Protein AF-A0A087SKE3-F1 (afdb_monomer)

Nearest PDB structures (foldseek):
  7xnj-assembly1_C  TM=7.332E-01  e=7.155E+00  Pseudomonas aeruginosa PAO1
  4l7m-assembly2_B  TM=4.424E-01  e=5.932E+00  Thermococcus onnurineus NA1

Secondary structure (DSSP, 8-state):
-EE--TT-EEEEGGGTEEE--SS---SS--TT-EE-HHHHHHHHHHHHHHGGGGS-HHHHHHHHHHHHHHHHHHTTSS--PPEEE-TTS--EE--SSS-GGG------PPPHHHHHHTT----HHHHHHHHHHHHHHTTS--

pLDDT: mean 72.45, std 12.07, range [40.53, 87.12]

InterPro domains:
  IPR004457 Zinc finger, ZPR1-type [SM00709] (2-95)
  IPR040141 ZPR1 [PTHR10876] (2-136)
  IPR042451 ZPR1, A/B domain [G3DSA:2.60.120.1040] (1-120)
  IPR056180 ZPR1, jelly-roll domain [PF22794] (2-120)

Organism: Auxenochlorella protothecoides (NCBI:txid3075)

Foldseek 3Di:
DKADAQQKKKDWVVLRDIDGSPPPPQAPRPHGDDDDPLSRLVSVLVVLVVPLVPDDPVVNVVSVVSSVVSVCVSVVVDDTDMDMDDLVPPIDDDDPDDDCPPPDDDDDDDDPVSCVVVPHDDDPVSVVVVVVVVVVVVVPPD

Structure (mmCIF, N/CA/C/O backbone):
data_AF-A0A087SKE3-F1
#
_entry.id   AF-A0A087SKE3-F1
#
loop_
_atom_site.group_PDB
_atom_site.id
_atom_site.type_symbol
_atom_site.label_atom_id
_atom_site.label_alt_id
_atom_site.label_comp_id
_atom_site.label_asym_id
_atom_site.label_entity_id
_atom_site.label_seq_id
_atom_site.pdbx_PDB_ins_code
_atom_site.Cartn_x
_atom_site.Cartn_y
_atom_site.Cartn_z
_atom_site.occupancy
_atom_site.B_iso_or_equiv
_atom_site.auth_seq_id
_atom_site.auth_comp_id
_atom_site.auth_asym_id
_atom_site.auth_atom_id
_atom_site.pdbx_PDB_model_num
ATOM 1 N N . MET A 1 1 ? 1.220 4.285 13.443 1.00 72.31 1 MET A N 1
ATOM 2 C CA . MET A 1 1 ? 2.563 3.846 12.987 1.00 72.31 1 MET A CA 1
ATOM 3 C C . MET A 1 1 ? 2.404 2.839 11.854 1.00 72.31 1 MET A C 1
ATOM 5 O O . MET A 1 1 ? 1.436 2.097 11.893 1.00 72.31 1 MET A O 1
ATOM 9 N N . LEU A 1 2 ? 3.286 2.803 10.853 1.00 76.38 2 LEU A N 1
ATOM 10 C CA . LEU A 1 2 ? 3.263 1.796 9.785 1.00 76.38 2 LEU A CA 1
ATOM 11 C C . LEU A 1 2 ? 4.624 1.090 9.709 1.00 76.38 2 LEU A C 1
ATOM 13 O O . LEU A 1 2 ? 5.669 1.740 9.707 1.00 76.38 2 LEU A O 1
ATOM 17 N N . ILE A 1 3 ? 4.598 -0.241 9.674 1.00 79.00 3 ILE A N 1
ATOM 18 C CA . ILE A 1 3 ? 5.760 -1.119 9.517 1.00 79.00 3 ILE A CA 1
ATOM 19 C C . ILE A 1 3 ? 5.512 -1.983 8.284 1.00 79.00 3 ILE A C 1
ATOM 21 O O . ILE A 1 3 ? 4.539 -2.737 8.248 1.00 79.00 3 ILE A O 1
ATOM 25 N N . LYS A 1 4 ? 6.398 -1.877 7.291 1.00 77.25 4 LYS A N 1
ATOM 26 C CA . LYS A 1 4 ? 6.327 -2.648 6.045 1.00 77.25 4 LYS A CA 1
ATOM 27 C C . LYS A 1 4 ? 7.350 -3.789 6.050 1.00 77.25 4 LYS A C 1
ATOM 29 O O . LYS A 1 4 ? 8.543 -3.557 6.271 1.00 77.25 4 LYS A O 1
ATOM 34 N N . SER A 1 5 ? 6.902 -5.005 5.745 1.00 76.19 5 SER A N 1
ATOM 35 C CA . SER A 1 5 ? 7.778 -6.141 5.422 1.00 76.19 5 SER A CA 1
ATOM 36 C C . SER A 1 5 ? 8.334 -6.040 4.009 1.00 76.19 5 SER A C 1
ATOM 38 O O . SER A 1 5 ? 7.807 -5.317 3.169 1.00 76.19 5 SER A O 1
ATOM 40 N N . GLU A 1 6 ? 9.381 -6.804 3.715 1.00 74.00 6 GLU A N 1
ATOM 41 C CA . GLU A 1 6 ? 10.032 -6.822 2.401 1.00 74.00 6 GLU A CA 1
ATOM 42 C C . GLU A 1 6 ? 9.028 -7.122 1.279 1.00 74.00 6 GLU A C 1
ATOM 44 O O . GLU A 1 6 ? 8.763 -6.243 0.463 1.00 74.00 6 GLU A O 1
ATOM 49 N N . ASN A 1 7 ? 8.347 -8.266 1.361 1.00 73.81 7 ASN A N 1
ATOM 50 C CA . ASN A 1 7 ? 7.378 -8.749 0.373 1.00 73.81 7 ASN A CA 1
ATOM 51 C C . ASN A 1 7 ? 5.983 -8.107 0.463 1.00 73.81 7 ASN A C 1
ATOM 53 O O . ASN A 1 7 ? 5.077 -8.554 -0.235 1.00 73.81 7 ASN A O 1
ATOM 57 N N . ALA A 1 8 ? 5.790 -7.099 1.317 1.00 79.06 8 ALA A N 1
ATOM 58 C CA . ALA A 1 8 ? 4.498 -6.439 1.450 1.00 79.06 8 ALA A CA 1
ATOM 59 C C . ALA A 1 8 ? 4.270 -5.424 0.326 1.00 79.06 8 ALA A C 1
ATOM 61 O O . ALA A 1 8 ? 5.130 -4.576 0.054 1.00 79.06 8 ALA A O 1
ATOM 62 N N . THR A 1 9 ? 3.089 -5.489 -0.265 1.00 81.38 9 THR A N 1
ATOM 63 C CA . THR A 1 9 ? 2.589 -4.577 -1.285 1.00 81.38 9 THR A CA 1
ATOM 64 C C . THR A 1 9 ? 1.653 -3.565 -0.636 1.00 81.38 9 THR A C 1
ATOM 66 O O . THR A 1 9 ? 0.878 -3.894 0.260 1.00 81.38 9 THR A O 1
ATOM 69 N N . ILE A 1 10 ? 1.742 -2.311 -1.069 1.00 84.06 10 ILE A N 1
ATOM 70 C CA . ILE A 1 10 ? 0.848 -1.240 -0.622 1.00 84.06 10 ILE A CA 1
ATOM 71 C C . ILE A 1 10 ? 0.119 -0.704 -1.845 1.00 84.06 10 ILE A C 1
ATOM 73 O O . ILE A 1 10 ? 0.771 -0.321 -2.813 1.00 84.06 10 ILE A O 1
ATOM 77 N N . SER A 1 11 ? -1.206 -0.626 -1.796 1.00 86.19 11 SER A N 1
ATOM 78 C CA . SER A 1 11 ? -2.015 -0.075 -2.879 1.00 86.19 11 SER A CA 1
ATOM 79 C C . SER A 1 11 ? -3.067 0.920 -2.393 1.00 86.19 11 SER A C 1
ATOM 81 O 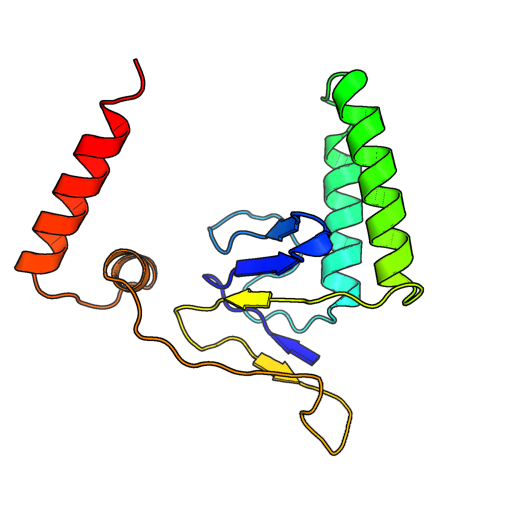O . SER A 1 11 ? -3.529 0.880 -1.251 1.00 86.19 11 SER A O 1
ATOM 83 N N . ILE A 1 12 ? -3.409 1.860 -3.274 1.00 87.12 12 ILE A N 1
ATOM 84 C CA . ILE A 1 12 ? -4.483 2.843 -3.102 1.00 87.12 12 ILE A CA 1
ATOM 85 C C . ILE A 1 12 ? -5.398 2.705 -4.321 1.00 87.12 12 ILE A C 1
ATOM 87 O O . ILE A 1 12 ? -5.075 3.250 -5.383 1.00 87.12 12 ILE A O 1
ATOM 91 N N . PRO A 1 13 ? -6.510 1.956 -4.204 1.00 85.69 13 PRO A N 1
ATOM 92 C CA . PRO A 1 13 ? -7.388 1.643 -5.329 1.00 85.69 13 PRO A CA 1
ATOM 93 C C . PRO A 1 13 ? -7.957 2.883 -6.021 1.00 85.69 13 PRO A C 1
ATOM 95 O O . PRO A 1 13 ? -8.112 2.893 -7.236 1.00 85.69 13 PRO A O 1
ATOM 98 N N . GLU A 1 14 ? -8.242 3.946 -5.266 1.00 84.50 14 GLU A N 1
ATOM 99 C CA . GLU A 1 14 ? -8.827 5.182 -5.797 1.00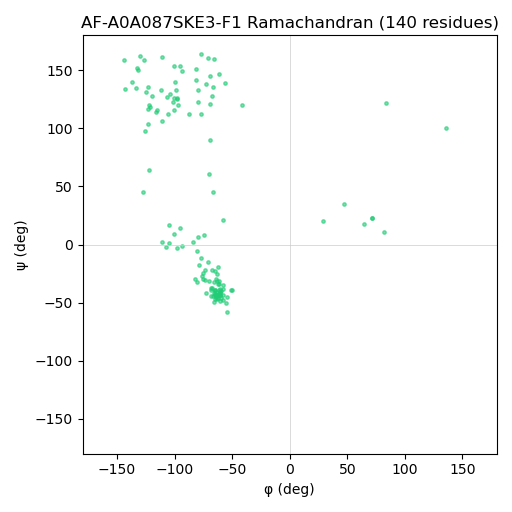 84.50 14 GLU A CA 1
ATOM 100 C C . GLU A 1 14 ? -7.884 5.951 -6.725 1.00 84.50 14 GLU A C 1
ATOM 102 O O . GLU A 1 14 ? -8.339 6.768 -7.521 1.00 84.50 14 GLU A O 1
ATOM 107 N N . LEU A 1 15 ? -6.583 5.700 -6.602 1.00 79.81 15 LEU A N 1
ATOM 108 C CA . LEU A 1 15 ? -5.535 6.335 -7.389 1.00 79.81 15 LEU A CA 1
ATOM 109 C C . LEU A 1 15 ? -4.863 5.358 -8.361 1.00 79.81 15 LEU A C 1
ATOM 11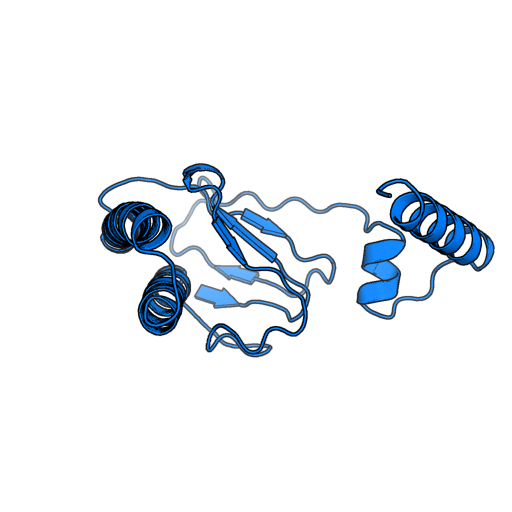1 O O . LEU A 1 15 ? -3.894 5.739 -9.007 1.00 79.81 15 LEU A O 1
ATOM 115 N N . GLU A 1 16 ? -5.315 4.099 -8.424 1.00 81.31 16 GLU A N 1
ATOM 116 C CA . GLU A 1 16 ? -4.621 3.017 -9.147 1.00 81.31 16 GLU A CA 1
ATOM 117 C C . GLU A 1 16 ? -3.115 2.981 -8.821 1.00 81.31 16 GLU A C 1
ATOM 119 O O . GLU A 1 16 ? -2.257 2.708 -9.660 1.00 81.31 16 GLU A O 1
ATOM 124 N N . PHE A 1 17 ? -2.786 3.318 -7.572 1.00 81.19 17 PHE A N 1
ATOM 125 C CA . PHE A 1 17 ? -1.415 3.458 -7.123 1.00 81.19 17 PHE A CA 1
ATOM 126 C C . PHE A 1 17 ? -0.985 2.184 -6.420 1.00 81.19 17 PHE A C 1
ATOM 128 O O . PHE A 1 17 ? -1.623 1.768 -5.454 1.00 81.19 17 PHE A O 1
ATOM 135 N N . GLU A 1 18 ? 0.121 1.600 -6.865 1.00 78.75 18 GLU A N 1
ATOM 136 C CA . GLU A 1 18 ? 0.664 0.383 -6.280 1.00 78.75 18 GLU A CA 1
ATOM 137 C C . GLU A 1 18 ? 2.171 0.502 -6.054 1.00 78.75 18 GLU A C 1
ATOM 139 O O . GLU A 1 18 ? 2.942 0.944 -6.908 1.00 78.75 18 GLU A O 1
ATOM 144 N N . ILE A 1 19 ? 2.585 0.079 -4.867 1.00 76.31 19 ILE A N 1
ATOM 145 C CA . ILE A 1 19 ? 3.966 -0.110 -4.460 1.00 76.31 19 ILE A CA 1
ATOM 146 C C . ILE A 1 19 ? 4.178 -1.611 -4.314 1.00 76.31 19 ILE A C 1
ATOM 148 O O . ILE A 1 19 ? 3.721 -2.217 -3.342 1.00 76.31 19 ILE A O 1
ATOM 152 N N . LEU A 1 20 ? 4.898 -2.199 -5.265 1.00 69.38 20 LEU A N 1
ATOM 153 C CA . LEU A 1 20 ? 5.200 -3.626 -5.269 1.00 69.38 20 LEU A CA 1
ATOM 154 C C . LEU A 1 20 ? 6.242 -3.985 -4.199 1.00 69.38 20 LEU A C 1
ATOM 156 O O . LEU A 1 20 ? 7.259 -3.308 -4.044 1.00 69.38 20 LEU A O 1
ATOM 160 N N . GLY A 1 21 ? 6.021 -5.102 -3.500 1.00 55.94 21 GLY A N 1
ATOM 161 C CA . GLY A 1 21 ? 6.924 -5.644 -2.474 1.00 55.94 21 GLY A CA 1
ATOM 162 C C . GLY A 1 21 ? 8.202 -6.323 -2.994 1.00 55.94 21 GLY A C 1
ATOM 163 O O . GLY A 1 21 ? 8.917 -6.962 -2.232 1.00 55.94 21 GLY A O 1
ATOM 164 N N . SER A 1 22 ? 8.512 -6.239 -4.286 1.00 50.41 22 SER A N 1
ATOM 165 C CA . SER A 1 22 ? 9.705 -6.878 -4.857 1.00 50.41 22 SER A CA 1
ATOM 166 C C . SER A 1 22 ? 10.835 -5.871 -4.958 1.00 50.41 22 SER A C 1
ATOM 168 O O . SER A 1 22 ? 10.627 -4.888 -5.660 1.00 50.41 22 SER A O 1
ATOM 170 N N . ASN A 1 23 ? 11.970 -6.134 -4.280 1.00 46.31 23 ASN A N 1
ATOM 171 C CA . ASN A 1 23 ? 13.381 -5.746 -4.541 1.00 46.31 23 ASN A CA 1
ATOM 172 C C . ASN A 1 23 ? 13.680 -4.440 -5.293 1.00 46.31 23 ASN A C 1
ATOM 174 O O . ASN A 1 23 ? 14.764 -4.265 -5.847 1.00 46.31 23 ASN A O 1
ATOM 178 N N . THR A 1 24 ? 12.745 -3.512 -5.326 1.00 46.88 24 THR A N 1
ATOM 179 C CA . THR A 1 24 ? 12.894 -2.231 -5.965 1.00 46.88 24 THR A CA 1
ATOM 180 C C . THR A 1 24 ? 13.511 -1.390 -4.867 1.00 46.88 24 THR A C 1
ATOM 182 O O . THR A 1 24 ? 12.841 -1.150 -3.860 1.00 46.88 24 THR A O 1
ATOM 185 N N . PRO A 1 25 ? 14.774 -0.947 -4.991 1.00 45.12 25 PRO A N 1
ATOM 186 C CA . PRO A 1 25 ? 15.300 0.128 -4.165 1.00 45.12 25 PRO A CA 1
ATOM 187 C C . PRO A 1 25 ? 14.611 1.424 -4.604 1.00 45.12 25 PRO A C 1
ATOM 189 O O . PRO A 1 25 ? 15.216 2.351 -5.126 1.00 45.12 25 PRO A O 1
ATOM 192 N N . CYS A 1 26 ? 13.299 1.453 -4.472 1.00 44.53 26 CYS A N 1
ATOM 193 C CA . CYS A 1 26 ? 12.471 2.618 -4.584 1.00 44.53 26 CYS A CA 1
ATOM 194 C C . CYS A 1 26 ? 11.749 2.666 -3.254 1.00 44.53 26 CYS A C 1
ATOM 196 O O . CYS A 1 26 ? 11.257 1.646 -2.781 1.00 44.53 26 CYS A O 1
ATOM 198 N N . LEU A 1 27 ? 11.687 3.866 -2.694 1.00 49.66 27 LEU A N 1
ATOM 199 C CA . LEU A 1 27 ? 11.158 4.173 -1.374 1.00 49.66 27 LEU A CA 1
ATOM 200 C C . LEU A 1 27 ? 12.205 3.938 -0.288 1.00 49.66 27 LEU A C 1
ATOM 202 O O . LEU A 1 27 ? 12.707 2.836 -0.119 1.00 49.66 27 LEU A O 1
ATOM 206 N N . GLY A 1 28 ? 12.519 4.976 0.488 1.00 45.94 28 GLY A N 1
ATOM 207 C CA . GLY A 1 28 ? 13.276 4.882 1.745 1.00 45.94 28 GLY A CA 1
ATOM 208 C C . GLY A 1 28 ? 12.508 4.130 2.841 1.00 45.94 28 GLY A C 1
ATOM 209 O O . GLY A 1 28 ? 12.409 4.615 3.959 1.00 45.94 28 GLY A O 1
ATOM 210 N N . LEU A 1 29 ? 11.913 3.000 2.461 1.00 51.00 29 LEU A N 1
ATOM 211 C CA . LEU A 1 29 ? 11.184 2.011 3.232 1.00 51.00 29 LEU A CA 1
ATOM 212 C C . LEU A 1 29 ? 11.904 0.681 3.004 1.00 51.00 29 LEU A C 1
ATOM 214 O O . LEU A 1 29 ? 11.408 -0.245 2.362 1.00 51.00 29 LEU A O 1
ATOM 218 N N . THR A 1 30 ? 13.142 0.631 3.464 1.00 48.44 30 THR A N 1
ATOM 219 C CA . THR A 1 30 ? 13.865 -0.615 3.646 1.00 48.44 30 THR A CA 1
ATOM 220 C C . THR A 1 30 ? 13.207 -1.447 4.747 1.00 48.44 30 THR A C 1
ATOM 222 O O . THR A 1 30 ? 12.417 -0.966 5.560 1.00 48.44 30 THR A O 1
ATOM 225 N N . ARG A 1 31 ? 13.486 -2.751 4.735 1.00 54.47 31 ARG A N 1
ATOM 226 C CA . ARG A 1 31 ? 12.962 -3.728 5.693 1.00 54.47 31 ARG A CA 1
ATOM 227 C C . ARG A 1 31 ? 12.970 -3.185 7.131 1.00 54.47 31 ARG A C 1
ATOM 229 O O . ARG A 1 31 ? 14.036 -2.944 7.692 1.00 54.47 31 ARG A O 1
ATOM 236 N N . GLY A 1 32 ? 11.792 -3.105 7.751 1.00 54.84 32 GLY A N 1
ATOM 237 C CA . GLY A 1 32 ? 11.657 -2.687 9.149 1.00 54.84 32 GLY A CA 1
ATOM 238 C C . GLY A 1 32 ? 11.669 -1.173 9.375 1.00 54.84 32 GLY A C 1
ATOM 239 O O . GLY A 1 32 ? 11.737 -0.749 10.529 1.00 54.84 32 GLY A O 1
ATOM 240 N N . ASP A 1 33 ? 11.574 -0.366 8.316 1.00 61.09 33 ASP A N 1
ATOM 241 C CA . ASP A 1 33 ? 11.433 1.078 8.458 1.00 61.09 33 ASP A CA 1
ATOM 242 C C . ASP A 1 33 ? 10.064 1.439 9.035 1.00 61.09 33 ASP A C 1
ATOM 244 O O . ASP A 1 33 ? 8.997 1.131 8.491 1.00 61.09 33 ASP A O 1
ATOM 248 N N . VAL A 1 34 ? 10.121 2.118 10.176 1.00 59.75 34 VAL A N 1
ATOM 249 C CA . VAL A 1 34 ? 8.968 2.730 10.819 1.00 59.75 34 VAL A CA 1
ATOM 250 C C . VAL A 1 34 ? 8.653 4.004 10.060 1.00 59.75 34 VAL A C 1
ATOM 252 O O . VAL A 1 34 ? 9.414 4.969 10.103 1.00 59.75 34 VAL A O 1
ATOM 255 N N . SER A 1 35 ? 7.521 4.015 9.376 1.00 70.31 35 SER A N 1
ATOM 256 C CA . SER A 1 35 ? 7.085 5.156 8.579 1.00 70.31 35 SER A CA 1
ATOM 257 C C . SER A 1 35 ? 5.647 5.523 8.909 1.00 70.31 35 SER A C 1
ATOM 259 O O . SER A 1 35 ? 4.901 4.764 9.533 1.00 70.31 35 SER A O 1
ATOM 261 N N . SER A 1 36 ? 5.247 6.733 8.540 1.00 76.75 36 SER A N 1
ATOM 262 C CA . SER A 1 36 ? 3.837 7.113 8.507 1.00 76.75 36 SER A CA 1
ATOM 263 C C . SER A 1 36 ? 3.301 6.921 7.092 1.00 76.75 36 SER A C 1
ATOM 265 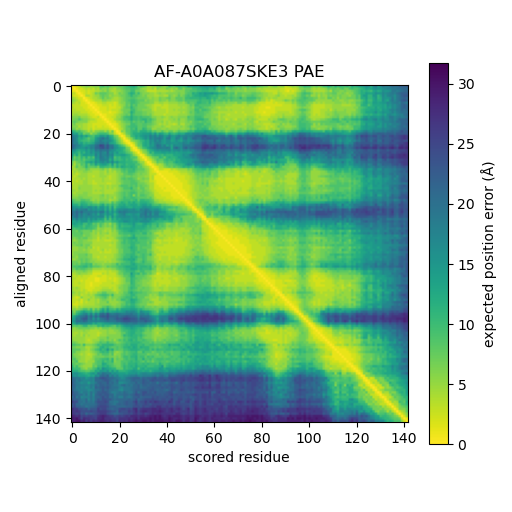O O . SER A 1 36 ? 4.045 7.084 6.130 1.00 76.75 36 SER A O 1
ATOM 267 N N . VAL A 1 37 ? 1.994 6.683 6.934 1.00 77.25 37 VAL A N 1
ATOM 268 C CA . VAL A 1 37 ? 1.335 6.657 5.607 1.00 77.25 37 VAL A CA 1
ATOM 269 C C . VAL A 1 37 ? 1.682 7.913 4.798 1.00 77.25 37 VAL A C 1
ATOM 271 O O . VAL A 1 37 ? 1.995 7.844 3.614 1.00 77.25 37 VAL A O 1
ATOM 274 N N . ARG A 1 38 ? 1.734 9.063 5.478 1.00 78.81 38 ARG A N 1
ATOM 275 C CA . ARG A 1 38 ? 2.192 10.340 4.923 1.00 78.81 38 ARG A CA 1
ATOM 276 C C . ARG A 1 38 ? 3.592 10.256 4.301 1.00 78.81 38 ARG A C 1
ATOM 278 O O . ARG A 1 38 ? 3.793 10.772 3.206 1.00 78.81 38 ARG A O 1
ATOM 285 N N . ASP A 1 39 ? 4.542 9.624 4.982 1.00 79.31 39 ASP A N 1
ATOM 286 C CA . ASP A 1 39 ? 5.930 9.524 4.522 1.00 79.31 39 ASP A CA 1
ATOM 287 C C . ASP A 1 39 ? 6.032 8.634 3.278 1.00 79.31 39 ASP A C 1
ATOM 289 O O . ASP A 1 39 ? 6.764 8.965 2.343 1.00 79.31 39 ASP A O 1
ATOM 293 N N . VAL A 1 40 ? 5.241 7.553 3.222 1.00 78.44 40 VAL A N 1
ATOM 294 C CA . VAL A 1 40 ? 5.128 6.683 2.038 1.00 78.44 40 VAL A CA 1
ATOM 295 C C . VAL A 1 40 ? 4.671 7.493 0.818 1.00 78.44 40 VAL A C 1
ATOM 297 O O . VAL A 1 40 ? 5.299 7.431 -0.243 1.00 78.44 40 VAL A O 1
ATOM 300 N N . LEU A 1 41 ? 3.630 8.317 0.975 1.00 80.12 41 LEU A N 1
ATOM 301 C CA . LEU A 1 41 ? 3.103 9.170 -0.098 1.00 80.12 41 LEU A CA 1
ATOM 302 C C . LEU A 1 41 ? 4.116 10.235 -0.546 1.00 80.12 41 LEU A C 1
ATOM 304 O O . LEU A 1 41 ? 4.381 10.377 -1.738 1.00 80.12 41 LEU A O 1
ATOM 308 N N . LEU A 1 42 ? 4.744 10.945 0.395 1.00 80.50 42 LEU A N 1
ATOM 309 C CA . LEU A 1 42 ? 5.773 11.956 0.104 1.00 80.50 42 LEU A CA 1
ATOM 310 C C . LEU A 1 42 ? 6.988 11.373 -0.621 1.00 80.50 42 LEU A C 1
ATOM 312 O O . LEU A 1 42 ? 7.521 11.975 -1.560 1.00 80.50 42 LEU A O 1
ATOM 316 N N . THR A 1 43 ? 7.413 10.183 -0.208 1.00 79.50 43 THR A N 1
ATOM 317 C CA . THR A 1 43 ? 8.510 9.475 -0.866 1.00 79.50 43 THR A CA 1
ATOM 318 C C . THR A 1 43 ? 8.119 9.092 -2.292 1.00 79.50 43 THR A C 1
ATOM 320 O O . THR A 1 43 ? 8.922 9.243 -3.213 1.00 79.50 43 THR A O 1
ATOM 323 N N . SER A 1 44 ? 6.873 8.667 -2.502 1.00 78.88 44 SER A N 1
ATOM 324 C CA . SER A 1 44 ? 6.342 8.329 -3.828 1.00 78.88 44 SER A CA 1
ATOM 325 C C . SER A 1 44 ? 6.302 9.547 -4.756 1.00 78.88 44 SER A C 1
ATOM 327 O O . SER A 1 44 ? 6.790 9.475 -5.882 1.00 78.88 44 SER A O 1
ATOM 329 N N . ILE A 1 45 ? 5.833 10.696 -4.253 1.00 81.06 45 ILE A N 1
ATOM 330 C CA . ILE A 1 45 ? 5.845 11.987 -4.963 1.00 81.06 45 ILE A CA 1
ATOM 331 C C . ILE A 1 45 ? 7.265 12.341 -5.418 1.00 81.06 45 ILE A C 1
ATOM 333 O O . ILE A 1 45 ? 7.490 12.630 -6.592 1.00 81.06 45 ILE A O 1
ATOM 337 N N . THR A 1 46 ? 8.235 12.266 -4.504 1.00 80.38 46 THR A N 1
ATOM 338 C CA . THR A 1 46 ? 9.635 12.621 -4.790 1.00 80.38 46 THR A CA 1
ATOM 339 C C . THR A 1 46 ? 10.229 11.724 -5.878 1.00 80.38 46 THR A C 1
ATOM 341 O O . THR A 1 46 ? 10.897 12.208 -6.791 1.00 80.38 46 THR A O 1
ATOM 344 N N . ASN A 1 47 ? 9.958 10.417 -5.825 1.00 76.75 47 ASN A N 1
ATOM 345 C CA . ASN A 1 47 ? 10.444 9.471 -6.830 1.00 76.75 47 ASN A CA 1
ATOM 346 C C . ASN A 1 47 ? 9.812 9.713 -8.200 1.00 76.75 47 ASN A C 1
ATOM 348 O O . ASN A 1 47 ? 10.516 9.727 -9.210 1.00 76.75 47 ASN A O 1
ATOM 352 N N . LEU A 1 48 ? 8.499 9.935 -8.251 1.00 77.31 48 LEU A N 1
ATOM 353 C CA . LEU A 1 48 ? 7.805 10.226 -9.503 1.00 77.31 48 LEU A CA 1
ATOM 354 C C . LEU A 1 48 ? 8.331 11.510 -10.152 1.00 77.31 48 LEU A C 1
ATOM 356 O O . LEU A 1 48 ? 8.544 11.516 -11.360 1.00 77.31 48 LEU A O 1
ATOM 360 N N . GLN A 1 49 ? 8.626 12.544 -9.356 1.00 76.25 49 GLN A N 1
ATOM 361 C CA . GLN A 1 49 ? 9.235 13.794 -9.825 1.00 76.25 49 GLN A CA 1
ATOM 362 C C . GLN A 1 49 ? 10.654 13.599 -10.376 1.00 76.25 49 GLN A C 1
ATOM 364 O O . GLN A 1 49 ? 10.973 14.124 -11.440 1.00 76.25 49 GLN A O 1
ATOM 369 N N . MET A 1 50 ? 11.500 12.812 -9.701 1.00 71.75 50 MET A N 1
ATOM 370 C CA . MET A 1 50 ? 12.865 12.526 -10.175 1.00 71.75 50 MET A CA 1
ATOM 371 C C . MET A 1 50 ? 12.868 11.800 -11.526 1.00 71.75 50 MET A C 1
ATOM 373 O O . MET A 1 50 ? 13.721 12.061 -12.370 1.00 71.75 50 MET A O 1
ATOM 377 N N . ASN A 1 51 ? 11.877 10.938 -11.760 1.00 67.31 51 ASN A N 1
ATOM 378 C CA . ASN A 1 51 ? 11.737 10.174 -12.999 1.00 67.31 51 ASN A CA 1
ATOM 379 C C . ASN A 1 51 ? 11.024 10.940 -14.135 1.00 67.31 51 ASN A C 1
ATOM 381 O O . ASN A 1 51 ? 10.815 10.370 -15.206 1.00 67.31 51 ASN A O 1
ATOM 385 N N . GLN A 1 52 ? 10.640 12.212 -13.953 1.00 65.00 52 GLN A N 1
ATOM 386 C CA . GLN A 1 52 ? 9.991 12.990 -15.021 1.00 65.00 52 GLN A CA 1
ATOM 387 C C . GLN A 1 52 ? 10.958 13.458 -16.118 1.00 65.00 52 GLN A C 1
ATOM 389 O O . GLN A 1 52 ? 10.530 13.660 -17.251 1.00 65.00 52 GLN A O 1
ATOM 394 N N . HIS A 1 53 ? 12.255 13.598 -15.826 1.00 56.75 53 HIS A N 1
ATOM 395 C CA . HIS A 1 53 ? 13.210 14.222 -16.753 1.00 56.75 53 HIS A CA 1
ATOM 396 C C . HIS A 1 53 ? 13.539 13.363 -17.999 1.00 56.75 53 HIS A C 1
ATOM 398 O O . HIS A 1 53 ? 14.082 13.881 -18.974 1.00 56.75 53 HIS A O 1
ATOM 404 N N . GLU A 1 54 ? 13.202 12.069 -17.994 1.00 60.66 54 GLU A N 1
ATOM 405 C CA . GLU A 1 54 ? 13.439 11.138 -19.113 1.00 60.66 54 GLU A CA 1
ATOM 406 C C . GLU A 1 54 ? 12.168 10.791 -19.915 1.00 60.66 54 GLU A C 1
ATOM 408 O O . GLU A 1 54 ? 12.232 9.999 -20.855 1.00 60.66 54 GLU A O 1
ATOM 413 N N . ARG A 1 55 ? 11.000 11.361 -19.574 1.00 64.62 55 ARG A N 1
ATOM 414 C CA . ARG A 1 55 ? 9.702 10.917 -20.115 1.00 64.62 55 ARG A CA 1
ATOM 415 C C . ARG A 1 55 ? 9.164 11.800 -21.242 1.00 64.62 55 ARG A C 1
ATOM 417 O O . ARG A 1 55 ? 9.453 12.991 -21.335 1.00 64.62 55 ARG A O 1
ATOM 424 N N . ALA A 1 56 ? 8.351 11.187 -22.103 1.00 70.31 56 ALA A N 1
ATOM 425 C CA . ALA A 1 56 ? 7.624 11.874 -23.164 1.00 70.31 56 ALA A CA 1
ATOM 426 C C . ALA A 1 56 ? 6.654 12.928 -22.580 1.00 70.31 56 ALA A C 1
ATOM 428 O O . ALA A 1 56 ? 6.080 12.704 -21.510 1.00 70.31 56 ALA A O 1
ATOM 429 N N . PRO A 1 57 ? 6.428 14.057 -23.278 1.00 69.38 57 PRO A N 1
ATOM 430 C CA . PRO A 1 57 ? 5.647 15.183 -22.754 1.00 69.38 57 PRO A CA 1
ATOM 431 C C . PRO A 1 57 ? 4.186 14.831 -22.436 1.00 69.38 57 PRO A C 1
ATOM 433 O O . PRO A 1 57 ? 3.626 15.369 -21.490 1.00 69.38 57 PRO A O 1
ATOM 436 N N . GLU A 1 58 ? 3.587 13.896 -23.174 1.00 71.69 58 GLU A N 1
ATOM 437 C CA . GLU A 1 58 ? 2.211 13.431 -22.944 1.00 71.69 58 GLU A CA 1
ATOM 438 C C . GLU A 1 58 ? 2.069 12.668 -21.614 1.00 71.69 58 GLU A C 1
ATOM 440 O O . GLU A 1 58 ? 1.097 12.837 -20.883 1.00 71.69 58 GLU A O 1
ATOM 445 N N . THR A 1 59 ? 3.078 11.877 -21.241 1.00 72.31 59 THR A N 1
ATOM 446 C CA . THR A 1 59 ? 3.096 11.152 -19.963 1.00 72.31 59 THR A CA 1
ATOM 447 C C . THR A 1 59 ? 3.398 12.086 -18.788 1.00 72.31 59 THR A C 1
ATOM 449 O O . THR A 1 59 ? 2.943 11.840 -17.672 1.00 72.31 59 THR A O 1
ATOM 452 N N . ALA A 1 60 ? 4.156 13.162 -19.019 1.00 76.31 60 ALA A N 1
ATOM 453 C CA . ALA A 1 60 ? 4.503 14.127 -17.979 1.00 76.31 60 ALA A CA 1
ATOM 454 C C . ALA A 1 60 ? 3.262 14.838 -17.414 1.00 76.31 60 ALA A C 1
ATOM 456 O O . ALA A 1 60 ? 3.125 14.921 -16.195 1.00 76.31 60 ALA A O 1
ATOM 457 N N . GLU A 1 61 ? 2.329 15.260 -18.275 1.00 80.12 61 GLU A N 1
ATOM 458 C CA . GLU A 1 61 ? 1.092 15.943 -17.863 1.00 80.12 61 GLU A CA 1
ATOM 459 C C . GLU A 1 61 ? 0.175 15.030 -17.028 1.00 80.12 61 GLU A C 1
ATOM 461 O O . GLU A 1 61 ? -0.325 15.433 -15.976 1.00 80.12 61 GLU A O 1
ATOM 466 N N . ALA A 1 62 ? 0.024 13.762 -17.429 1.00 80.81 62 ALA A N 1
ATOM 467 C CA . ALA A 1 62 ? -0.739 12.775 -16.662 1.00 80.81 62 ALA A CA 1
ATOM 468 C C . ALA A 1 62 ? -0.142 12.547 -15.259 1.00 80.81 62 ALA A C 1
ATOM 470 O O . ALA A 1 62 ? -0.868 12.492 -14.264 1.00 80.81 62 ALA A O 1
ATOM 471 N N . ILE A 1 63 ? 1.190 12.480 -15.159 1.00 80.62 63 ILE A N 1
ATOM 472 C CA . ILE A 1 63 ? 1.886 12.326 -13.875 1.00 80.62 63 ILE A CA 1
ATOM 473 C C . ILE A 1 63 ? 1.748 13.587 -13.017 1.00 80.62 63 ILE A C 1
ATOM 475 O O . ILE A 1 63 ? 1.579 13.473 -11.809 1.00 80.62 63 ILE A O 1
ATOM 479 N N . GLU A 1 64 ? 1.808 14.788 -13.591 1.00 82.31 64 GLU A N 1
ATOM 480 C CA . GLU A 1 64 ? 1.600 16.027 -12.827 1.00 82.31 64 GLU A CA 1
ATOM 481 C C . GLU A 1 64 ? 0.196 16.095 -12.208 1.00 82.31 64 GLU A C 1
ATOM 483 O O . GLU A 1 64 ? 0.050 16.466 -11.036 1.00 82.31 64 GLU A O 1
ATOM 488 N N . SER A 1 65 ? -0.830 15.673 -12.955 1.00 84.19 65 SER A N 1
ATOM 489 C CA . SER A 1 65 ? -2.190 15.536 -12.421 1.00 84.19 65 SER A CA 1
ATOM 490 C C . SER A 1 65 ? -2.222 14.548 -11.251 1.00 84.19 65 SER A C 1
ATOM 492 O O . SER A 1 65 ? -2.740 14.864 -10.179 1.00 84.19 65 SER A O 1
ATOM 494 N N . PHE A 1 66 ? -1.578 13.393 -11.415 1.00 84.44 66 PHE A N 1
ATOM 495 C CA . PHE A 1 66 ? -1.478 12.365 -10.382 1.00 84.44 66 PHE A CA 1
ATOM 496 C C . PHE A 1 66 ? -0.742 12.843 -9.115 1.00 84.44 66 PHE A C 1
ATOM 498 O O . PHE A 1 66 ? -1.195 12.630 -7.990 1.00 84.44 66 PHE A O 1
ATOM 505 N N . LEU A 1 67 ? 0.371 13.564 -9.278 1.00 84.19 67 LEU A N 1
ATOM 506 C CA . LEU A 1 67 ? 1.122 14.166 -8.173 1.00 84.19 67 LEU A CA 1
ATOM 507 C C . LEU A 1 67 ? 0.271 15.169 -7.388 1.00 84.19 67 LEU A C 1
ATOM 509 O O . LEU A 1 67 ? 0.360 15.231 -6.160 1.00 84.19 67 LEU A O 1
ATOM 513 N N . THR A 1 68 ? -0.570 15.934 -8.085 1.00 86.38 68 THR A N 1
ATOM 514 C CA . THR A 1 68 ? -1.493 16.889 -7.463 1.00 86.38 68 THR A CA 1
ATOM 515 C C . THR A 1 68 ? -2.541 16.172 -6.609 1.00 86.38 68 THR A C 1
ATOM 517 O O . THR A 1 68 ? -2.873 16.634 -5.516 1.00 86.38 68 THR A O 1
ATOM 520 N N . GLU A 1 69 ? -3.053 15.029 -7.064 1.00 86.00 69 GLU A N 1
ATOM 521 C CA . GLU A 1 69 ? -3.987 14.206 -6.288 1.00 86.00 69 GLU A CA 1
ATOM 522 C C . GLU A 1 69 ? -3.316 13.572 -5.064 1.00 86.00 69 GLU A C 1
ATOM 524 O O . GLU A 1 69 ? -3.835 13.693 -3.952 1.00 86.00 69 GLU A O 1
ATOM 529 N N . LEU A 1 70 ? -2.110 13.018 -5.218 1.00 83.50 70 LEU A N 1
ATOM 530 C CA . LEU A 1 70 ? -1.321 12.501 -4.094 1.00 83.50 70 LEU A CA 1
ATOM 531 C C . LEU A 1 70 ? -1.039 13.572 -3.029 1.00 83.50 70 LEU A C 1
ATOM 533 O O . LEU A 1 70 ? -1.074 13.283 -1.828 1.00 83.50 70 LEU A O 1
ATOM 537 N N . GLN A 1 71 ? -0.783 14.818 -3.435 1.00 85.12 71 GLN A N 1
ATOM 538 C CA . GLN A 1 71 ? -0.606 15.931 -2.499 1.00 85.12 71 GLN A CA 1
ATOM 539 C C . GLN A 1 71 ? -1.886 16.220 -1.706 1.00 85.12 71 GLN A C 1
ATOM 541 O O . GLN A 1 71 ? -1.819 16.355 -0.482 1.00 85.12 71 GLN A O 1
ATOM 546 N N . LYS A 1 72 ? -3.057 16.232 -2.356 1.00 86.06 72 LYS A N 1
ATOM 547 C CA . LYS A 1 72 ? -4.352 16.404 -1.669 1.00 86.06 72 LYS A CA 1
ATOM 548 C C . LYS A 1 72 ? -4.607 15.302 -0.639 1.00 86.06 72 LYS A C 1
ATOM 550 O O . LYS A 1 72 ? -5.076 15.605 0.461 1.00 86.06 72 LYS A O 1
ATOM 555 N N . LEU A 1 73 ? -4.258 14.052 -0.961 1.00 84.00 73 LEU A N 1
ATOM 556 C CA . LEU A 1 73 ? -4.339 12.937 -0.009 1.00 84.00 73 LEU A CA 1
ATOM 557 C C . LEU A 1 73 ? -3.382 13.127 1.171 1.00 84.00 73 LEU A C 1
ATOM 559 O O . LEU A 1 73 ? -3.767 12.953 2.326 1.00 84.00 73 LEU A O 1
ATOM 563 N N . THR A 1 74 ? -2.148 13.548 0.893 1.00 81.81 74 THR A N 1
ATOM 564 C CA . THR A 1 74 ? -1.118 13.802 1.913 1.00 81.81 74 THR A CA 1
ATOM 565 C C . THR A 1 74 ? -1.548 14.905 2.890 1.00 81.81 74 THR A C 1
ATOM 567 O O . THR A 1 74 ? -1.224 14.857 4.079 1.00 81.81 74 THR A O 1
ATOM 570 N N . GLU A 1 75 ? -2.292 15.903 2.413 1.00 84.44 75 GLU A N 1
ATOM 571 C CA . GLU A 1 75 ? -2.858 16.990 3.220 1.00 84.44 75 GLU A CA 1
ATOM 572 C C . GLU A 1 75 ? -4.151 16.612 3.961 1.00 84.44 75 GLU A C 1
ATOM 574 O O . GLU A 1 75 ? -4.635 17.396 4.776 1.00 84.44 75 GLU A O 1
ATOM 579 N N . GLY A 1 76 ? -4.695 15.414 3.726 1.00 80.38 76 GLY A N 1
ATOM 580 C CA . GLY A 1 76 ? -5.936 14.951 4.349 1.00 80.38 76 GLY A CA 1
ATOM 581 C C . GLY A 1 76 ? -7.185 15.655 3.817 1.00 80.38 76 GLY A C 1
ATOM 582 O O . GLY A 1 76 ? -8.201 15.702 4.506 1.00 80.38 76 GLY A O 1
ATOM 583 N N . GLN A 1 77 ? -7.123 16.222 2.606 1.00 82.69 77 GLN A N 1
ATOM 584 C CA . GLN A 1 77 ? -8.268 16.900 1.989 1.00 82.69 77 GLN A CA 1
ATOM 585 C C . GLN A 1 77 ? -9.339 15.917 1.496 1.00 82.69 77 GLN A C 1
ATOM 587 O O . GLN A 1 77 ? -10.496 16.302 1.331 1.00 82.69 77 GLN A O 1
ATOM 592 N N . GLN A 1 78 ? -8.963 14.658 1.248 1.00 81.62 78 GLN A N 1
ATOM 593 C CA . GLN A 1 78 ? -9.862 13.602 0.788 1.00 81.62 78 GLN A CA 1
ATOM 594 C C . GLN A 1 78 ? -9.584 12.293 1.545 1.00 81.62 78 GLN A C 1
ATOM 596 O O . GLN A 1 78 ? -8.417 11.974 1.787 1.00 81.62 78 GLN A O 1
ATOM 601 N N . PRO A 1 79 ? -10.630 11.535 1.928 1.00 82.50 79 PRO A N 1
ATOM 602 C CA . PRO A 1 79 ? -10.461 10.185 2.448 1.00 82.50 79 PRO A CA 1
ATOM 603 C C . PRO A 1 79 ? -9.995 9.247 1.329 1.00 82.50 79 PRO A C 1
ATOM 605 O O . PRO A 1 79 ? -10.416 9.395 0.183 1.00 82.50 79 PRO A O 1
ATOM 608 N N . PHE A 1 80 ? -9.150 8.282 1.674 1.00 85.25 80 PHE A N 1
ATOM 609 C CA . PHE A 1 80 ? -8.643 7.261 0.760 1.00 85.25 80 PHE A CA 1
ATOM 610 C C . PHE A 1 80 ? -8.494 5.930 1.492 1.00 85.25 80 PHE A C 1
ATOM 612 O O . PHE A 1 80 ? -8.373 5.905 2.723 1.00 85.25 80 PHE A O 1
ATOM 619 N N . THR A 1 81 ? -8.470 4.840 0.731 1.00 86.88 81 THR A N 1
ATOM 620 C CA . THR A 1 81 ? -8.258 3.496 1.257 1.00 86.88 81 THR A CA 1
ATOM 621 C C . THR A 1 81 ? -6.816 3.083 1.009 1.00 86.88 81 THR A C 1
ATOM 623 O O . THR A 1 81 ? -6.346 3.067 -0.123 1.00 86.88 81 THR A O 1
ATOM 626 N N . LEU A 1 82 ? -6.098 2.742 2.077 1.00 83.88 82 LEU A N 1
ATOM 627 C CA . LEU A 1 82 ? -4.778 2.134 1.976 1.00 83.88 82 LEU A CA 1
ATOM 628 C C . LEU A 1 82 ? -4.926 0.632 2.189 1.00 83.88 82 LEU A C 1
ATOM 630 O O . LEU A 1 82 ? -5.297 0.198 3.280 1.00 83.88 82 LEU A O 1
ATOM 634 N N . VAL A 1 83 ? -4.611 -0.148 1.166 1.00 86.81 83 VAL A N 1
ATOM 635 C CA . VAL A 1 83 ? -4.570 -1.603 1.251 1.00 86.81 83 VAL A CA 1
ATOM 636 C C . VAL A 1 83 ? -3.116 -2.018 1.402 1.00 86.81 83 VAL A C 1
ATOM 638 O O . VAL A 1 83 ? -2.256 -1.617 0.622 1.00 86.81 83 VAL A O 1
ATOM 641 N N . MET A 1 84 ? -2.827 -2.797 2.437 1.00 83.94 84 MET A N 1
ATOM 642 C CA . MET A 1 84 ? -1.519 -3.403 2.636 1.00 83.94 84 MET A CA 1
ATOM 643 C C . MET A 1 84 ? -1.683 -4.912 2.566 1.00 83.94 84 MET A C 1
ATOM 645 O O . MET A 1 84 ? -2.322 -5.505 3.433 1.00 83.94 84 MET A O 1
ATOM 649 N N . ASP A 1 85 ? -1.091 -5.509 1.543 1.00 85.31 85 ASP A N 1
ATOM 650 C CA . ASP A 1 85 ? -1.068 -6.948 1.354 1.00 85.31 85 ASP A CA 1
ATOM 651 C C . ASP A 1 85 ? 0.329 -7.478 1.691 1.00 85.31 85 ASP A C 1
ATOM 653 O O . ASP A 1 85 ? 1.302 -7.175 1.003 1.00 85.31 85 ASP A O 1
ATOM 657 N N . ASP A 1 86 ? 0.447 -8.243 2.777 1.00 83.56 86 ASP A N 1
ATOM 658 C CA . ASP A 1 86 ? 1.702 -8.872 3.180 1.00 83.56 86 ASP A CA 1
ATOM 659 C C . ASP A 1 86 ? 1.553 -10.394 3.301 1.00 83.56 86 ASP A C 1
ATOM 661 O O . ASP A 1 86 ? 1.073 -10.877 4.334 1.00 83.56 86 ASP A O 1
ATOM 665 N N . PRO A 1 87 ? 2.058 -11.177 2.329 1.00 80.75 87 PRO A N 1
ATOM 666 C CA . PRO A 1 87 ? 2.010 -12.634 2.408 1.00 80.75 87 PRO A CA 1
ATOM 667 C C . PRO A 1 87 ? 2.844 -13.187 3.569 1.00 80.75 87 PRO A C 1
ATOM 669 O O . PRO A 1 87 ? 2.582 -14.289 4.046 1.00 80.75 87 PRO A O 1
ATOM 672 N N . SER A 1 88 ? 3.844 -12.445 4.057 1.00 77.94 88 SER A N 1
ATOM 673 C CA . SER A 1 88 ? 4.665 -12.871 5.194 1.00 77.94 88 SER A CA 1
ATOM 674 C C . SER A 1 88 ? 3.978 -12.655 6.547 1.00 77.94 88 SER A C 1
ATOM 676 O O . SER A 1 88 ? 4.396 -13.255 7.538 1.00 77.94 88 SER A O 1
ATOM 678 N N . GLY A 1 89 ? 2.937 -11.814 6.595 1.00 78.94 89 GLY A N 1
ATOM 679 C CA . GLY A 1 89 ? 2.212 -11.465 7.817 1.00 78.94 89 GLY A CA 1
ATOM 680 C C . GLY A 1 89 ? 3.039 -10.706 8.861 1.00 78.94 89 GLY A C 1
ATOM 681 O O . GLY A 1 89 ? 2.658 -10.681 10.028 1.00 78.94 89 GLY A O 1
ATOM 682 N N . ASN A 1 90 ? 4.175 -10.116 8.476 1.00 79.56 90 ASN A N 1
ATOM 683 C CA . ASN A 1 90 ? 5.066 -9.398 9.396 1.00 79.56 90 ASN A CA 1
ATOM 684 C C . ASN A 1 90 ? 4.854 -7.873 9.382 1.00 79.56 90 ASN A C 1
ATOM 686 O O . ASN A 1 90 ? 5.501 -7.154 10.145 1.00 79.56 90 ASN A O 1
ATOM 690 N N . SER A 1 91 ? 3.968 -7.374 8.520 1.00 78.06 91 SER A N 1
ATOM 691 C CA . SER A 1 91 ? 3.635 -5.956 8.436 1.00 78.06 91 SER A CA 1
ATOM 692 C C . SER A 1 91 ? 2.630 -5.565 9.510 1.00 78.06 91 SER A C 1
ATOM 694 O O . SER A 1 91 ? 1.818 -6.374 9.959 1.00 78.06 91 SER A O 1
ATOM 696 N N . TYR A 1 92 ? 2.690 -4.306 9.933 1.00 80.44 92 TYR A N 1
ATOM 697 C CA . TYR A 1 92 ? 1.865 -3.806 11.024 1.00 80.44 92 TYR A CA 1
ATOM 698 C C . TYR A 1 92 ? 1.421 -2.370 10.772 1.00 80.44 92 TYR A C 1
ATOM 700 O O . TYR A 1 92 ? 2.230 -1.506 10.427 1.00 80.44 92 TYR A O 1
ATOM 708 N N . ILE A 1 93 ? 0.136 -2.104 10.996 1.00 80.38 93 ILE A N 1
ATOM 709 C CA . ILE A 1 93 ? -0.439 -0.761 10.961 1.00 80.38 93 ILE A CA 1
ATOM 710 C C . ILE A 1 93 ? -1.057 -0.489 12.329 1.00 80.38 93 ILE A C 1
ATOM 712 O O . ILE A 1 93 ? -1.979 -1.167 12.765 1.00 80.38 93 ILE A O 1
ATOM 716 N N . GLU A 1 94 ? -0.541 0.528 13.003 1.00 77.25 94 GLU A N 1
ATOM 717 C CA . GLU A 1 94 ? -1.059 1.030 14.267 1.00 77.25 94 GLU A CA 1
ATOM 718 C C . GLU A 1 94 ? -1.959 2.242 14.017 1.00 77.25 94 GLU A C 1
ATOM 720 O O . GLU A 1 94 ? -1.519 3.250 13.441 1.00 77.25 94 GLU A O 1
ATOM 725 N N . THR A 1 95 ? -3.190 2.151 14.518 1.00 71.31 95 THR A N 1
ATOM 726 C CA . THR A 1 95 ? -4.157 3.248 14.591 1.00 71.31 95 THR A CA 1
ATOM 727 C C . THR A 1 95 ? -4.077 3.961 15.946 1.00 71.31 95 THR A C 1
ATOM 729 O O . THR A 1 95 ? -3.729 3.365 16.961 1.00 71.31 95 THR A O 1
ATOM 732 N N . THR A 1 96 ? -4.376 5.260 15.978 1.00 65.94 96 THR A N 1
ATOM 733 C CA . THR A 1 96 ? -4.238 6.120 17.167 1.00 65.94 96 THR A CA 1
ATOM 734 C C . THR A 1 96 ? -5.532 6.278 17.985 1.00 65.94 96 THR A C 1
ATOM 736 O O . THR A 1 96 ? -5.600 7.176 18.824 1.00 65.94 96 THR A O 1
ATOM 739 N N . GLY A 1 97 ? -6.565 5.451 17.765 1.00 58.97 97 GLY A N 1
ATOM 740 C CA . GLY A 1 97 ? -7.885 5.610 18.397 1.00 58.97 97 GLY A CA 1
ATOM 741 C C . GLY A 1 97 ? -8.478 4.341 19.019 1.00 58.97 97 GLY A C 1
ATOM 742 O O . GLY A 1 97 ? -8.257 3.238 18.529 1.00 58.97 97 GLY A O 1
ATOM 743 N N . ASP A 1 98 ? -9.280 4.528 20.076 1.00 50.19 98 ASP A N 1
ATOM 744 C CA . ASP A 1 98 ? -10.152 3.503 20.670 1.00 50.19 98 ASP A CA 1
ATOM 745 C C . ASP A 1 98 ? -11.298 3.184 19.697 1.00 50.19 98 ASP A C 1
ATOM 747 O O . ASP A 1 98 ? -12.352 3.824 19.696 1.00 50.19 98 ASP A O 1
ATOM 751 N N . GLY A 1 99 ? -11.062 2.211 18.823 1.00 51.78 99 GLY A N 1
ATOM 752 C CA . GLY A 1 99 ? -12.043 1.708 17.874 1.00 51.78 99 GLY A CA 1
ATOM 753 C C . GLY A 1 99 ? -11.430 1.522 16.498 1.00 51.78 99 GLY A C 1
ATOM 754 O O . GLY A 1 99 ? -11.351 2.471 15.720 1.00 51.78 99 GLY A O 1
ATOM 755 N N . ASP A 1 100 ? -11.092 0.273 16.179 1.00 56.78 100 ASP A N 1
ATOM 756 C CA . ASP A 1 100 ? -10.653 -0.241 14.871 1.00 56.78 100 ASP A CA 1
ATOM 757 C C . ASP A 1 100 ? -11.664 -0.016 13.721 1.00 56.78 100 ASP A C 1
ATOM 759 O O . ASP A 1 100 ? -11.619 -0.684 12.697 1.00 56.78 100 ASP A O 1
ATOM 763 N N . ALA A 1 101 ? -12.598 0.933 13.827 1.00 62.94 101 ALA A N 1
ATOM 764 C CA . ALA A 1 101 ? -13.635 1.168 12.822 1.00 62.94 101 ALA A CA 1
ATOM 765 C C . ALA A 1 101 ? -13.076 1.580 11.445 1.00 62.94 101 ALA A C 1
ATOM 767 O O . ALA A 1 101 ? -13.787 1.474 10.450 1.00 62.94 101 ALA A O 1
ATOM 768 N N . ALA A 1 102 ? -11.828 2.056 11.390 1.00 71.00 102 ALA A N 1
ATOM 769 C CA . ALA A 1 102 ? -11.149 2.463 10.160 1.00 71.00 102 ALA A CA 1
ATOM 770 C C . ALA A 1 102 ? -10.050 1.485 9.700 1.00 71.00 102 ALA A C 1
ATOM 772 O O . ALA A 1 102 ? -9.445 1.723 8.658 1.00 71.00 102 ALA A O 1
ATOM 773 N N . LEU A 1 103 ? -9.775 0.409 10.451 1.00 79.00 103 LEU A N 1
ATOM 774 C CA . LEU A 1 103 ? -8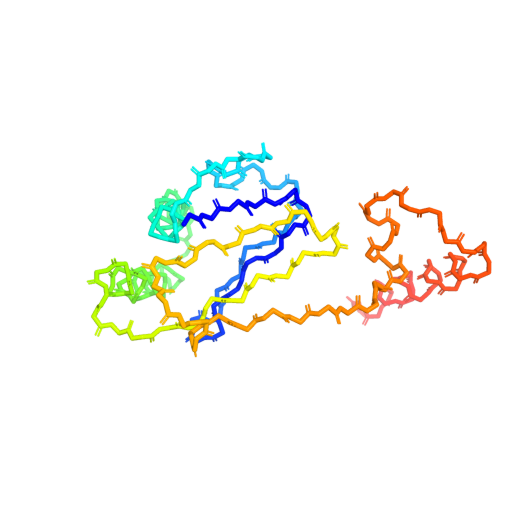.758 -0.588 10.109 1.00 79.00 103 LEU A CA 1
ATOM 775 C C . LEU A 1 103 ? -9.407 -1.969 10.036 1.00 79.00 103 LEU A C 1
ATOM 777 O O . LEU A 1 103 ? -9.888 -2.496 11.032 1.00 79.00 103 LEU A O 1
ATOM 781 N N . THR A 1 104 ? -9.391 -2.569 8.851 1.00 82.94 104 THR A N 1
ATOM 782 C CA . THR A 1 104 ? -9.813 -3.961 8.664 1.00 82.94 104 THR A CA 1
ATOM 783 C C . THR A 1 104 ? -8.573 -4.811 8.437 1.00 82.94 104 THR A C 1
ATOM 785 O O . THR A 1 104 ? -7.760 -4.492 7.573 1.00 82.94 104 THR A O 1
ATOM 788 N N . VAL A 1 105 ? -8.418 -5.874 9.227 1.00 83.56 105 VAL A N 1
ATOM 789 C CA . VAL A 1 105 ? -7.322 -6.839 9.088 1.00 83.56 105 VAL A CA 1
ATOM 790 C C . VAL A 1 105 ? -7.925 -8.180 8.703 1.00 83.56 105 VAL A C 1
ATOM 792 O O . VAL A 1 105 ? -8.663 -8.778 9.487 1.00 83.56 105 VAL A O 1
ATOM 795 N N . GLU A 1 106 ? -7.597 -8.652 7.506 1.00 85.94 106 GLU A N 1
ATOM 796 C CA . GLU A 1 106 ? -8.011 -9.961 7.012 1.00 85.94 106 GLU A CA 1
ATOM 797 C C . GLU A 1 106 ? -6.794 -10.876 6.899 1.00 85.94 106 GLU A C 1
ATOM 799 O O . GLU A 1 106 ? -5.742 -10.488 6.393 1.00 85.94 106 GLU A O 1
ATOM 804 N N . GLN A 1 107 ? -6.932 -12.101 7.401 1.00 85.19 107 GLN A N 1
ATOM 805 C CA . GLN A 1 107 ? -5.934 -13.149 7.223 1.00 85.19 107 GLN A CA 1
ATOM 806 C C . GLN A 1 107 ? -6.386 -14.049 6.080 1.00 85.19 107 GLN A C 1
ATOM 808 O O . GLN A 1 107 ? -7.537 -14.483 6.054 1.00 85.19 107 GLN A O 1
ATOM 813 N N . TYR A 1 108 ? -5.475 -14.346 5.162 1.00 84.44 108 TYR A N 1
ATOM 814 C CA . TYR A 1 108 ? -5.739 -15.196 4.009 1.00 84.44 108 TYR A CA 1
ATOM 815 C C . TYR A 1 108 ? -4.716 -16.335 3.921 1.00 84.44 108 TYR A C 1
ATOM 817 O O . TYR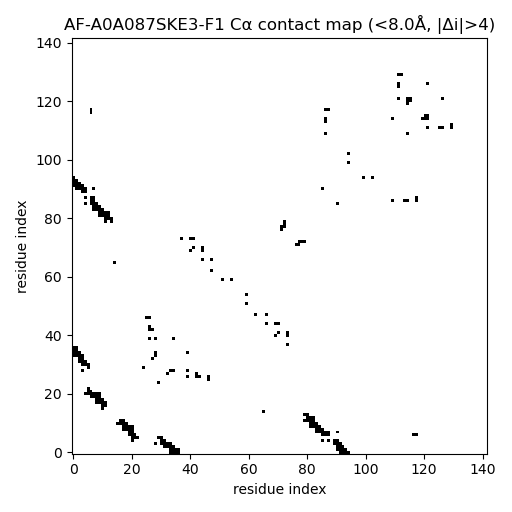 A 1 108 ? -3.626 -16.271 4.498 1.00 84.44 108 TYR A O 1
ATOM 825 N N . GLU A 1 109 ? -5.07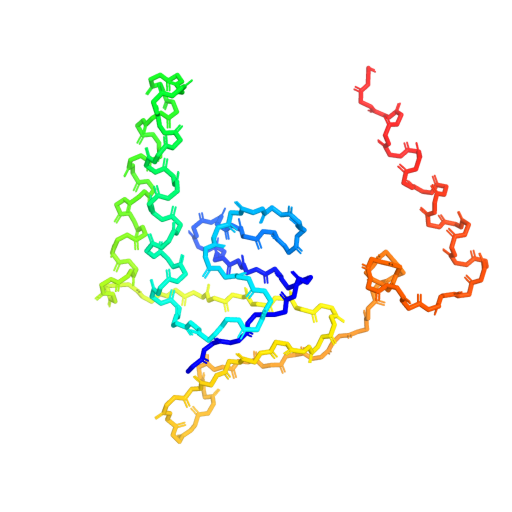0 -17.402 3.204 1.00 81.62 109 GLU A N 1
ATOM 826 C CA . GLU A 1 109 ? -4.128 -18.476 2.892 1.00 81.62 109 GLU A CA 1
ATOM 827 C C . GLU A 1 109 ? -3.238 -18.068 1.715 1.00 81.62 109 GLU A C 1
ATOM 829 O O . GLU A 1 109 ? -3.723 -17.740 0.634 1.00 81.62 109 GLU A O 1
ATOM 834 N N . ARG A 1 110 ? -1.921 -18.089 1.940 1.00 82.94 110 ARG A N 1
ATOM 835 C CA . ARG A 1 110 ? -0.910 -17.768 0.926 1.00 82.94 110 ARG A CA 1
ATOM 836 C C . ARG A 1 110 ? -1.056 -18.656 -0.307 1.00 82.94 110 ARG A C 1
ATOM 838 O O . ARG A 1 110 ? -1.191 -19.873 -0.180 1.00 82.94 110 ARG A O 1
ATOM 845 N N . SER A 1 111 ? -0.893 -18.069 -1.489 1.00 82.19 111 SER A N 1
ATOM 846 C CA . SER A 1 111 ? -0.734 -18.839 -2.725 1.00 82.19 111 SER A CA 1
ATOM 847 C C . SER A 1 111 ? 0.627 -19.545 -2.779 1.00 82.19 111 SER A C 1
ATOM 849 O O . SER A 1 111 ? 1.578 -19.156 -2.094 1.00 82.19 111 SER A O 1
ATOM 851 N N . VAL A 1 112 ? 0.752 -20.570 -3.630 1.00 79.94 112 VAL A N 1
ATOM 852 C CA . VAL A 1 112 ? 2.016 -21.305 -3.838 1.00 79.94 112 VAL A CA 1
ATOM 853 C C . VAL A 1 112 ? 3.130 -20.356 -4.293 1.00 79.94 112 VAL A C 1
ATOM 855 O O . VAL A 1 112 ? 4.225 -20.370 -3.735 1.00 79.94 112 VAL A O 1
ATOM 858 N N . ARG A 1 113 ? 2.823 -19.445 -5.226 1.00 76.69 113 ARG A N 1
ATOM 859 C CA . ARG A 1 113 ? 3.755 -18.410 -5.702 1.00 76.69 113 ARG A CA 1
ATOM 860 C C . ARG A 1 113 ? 4.211 -17.482 -4.576 1.00 76.69 113 ARG A C 1
ATOM 862 O O . ARG A 1 113 ? 5.397 -17.182 -4.478 1.00 76.69 113 ARG A O 1
ATOM 869 N N . GLN A 1 114 ? 3.291 -17.050 -3.712 1.00 78.31 114 GLN A N 1
ATOM 870 C CA . GLN A 1 114 ? 3.624 -16.220 -2.552 1.00 78.31 114 GLN A CA 1
ATOM 871 C C . GLN A 1 114 ? 4.490 -16.981 -1.543 1.00 78.31 114 GLN A C 1
ATOM 873 O O . GLN A 1 114 ? 5.447 -16.411 -1.032 1.00 78.31 114 GLN A O 1
ATOM 878 N N . ALA A 1 115 ? 4.189 -18.257 -1.280 1.00 80.38 115 ALA A N 1
ATOM 879 C CA . ALA A 1 115 ? 4.957 -19.104 -0.369 1.00 80.38 115 ALA A CA 1
ATOM 880 C C . ALA A 1 115 ? 6.401 -19.307 -0.856 1.00 80.38 115 ALA A C 1
ATOM 882 O O . ALA A 1 115 ? 7.337 -19.104 -0.082 1.00 80.38 115 ALA A O 1
ATOM 883 N N . LEU A 1 116 ? 6.582 -19.605 -2.145 1.00 78.56 116 LEU A N 1
ATOM 884 C CA . LEU A 1 116 ? 7.901 -19.695 -2.775 1.00 78.56 116 LEU A CA 1
ATOM 885 C C . LEU A 1 116 ? 8.658 -18.365 -2.705 1.00 78.56 116 LEU A C 1
ATOM 887 O O . LEU A 1 116 ? 9.835 -18.344 -2.347 1.00 78.56 116 LEU A O 1
ATOM 891 N N . ALA A 1 117 ? 7.980 -17.244 -2.976 1.00 73.25 117 ALA A N 1
ATOM 892 C CA . ALA A 1 117 ? 8.583 -15.910 -2.947 1.00 73.25 117 ALA A CA 1
ATOM 893 C C . ALA A 1 117 ? 9.100 -15.494 -1.557 1.00 73.25 117 ALA A C 1
ATOM 895 O O . ALA A 1 117 ? 10.013 -14.674 -1.467 1.00 73.25 117 ALA A O 1
ATOM 896 N N . ILE A 1 118 ? 8.543 -16.060 -0.480 1.00 75.00 118 ILE A N 1
ATOM 897 C CA . ILE A 1 118 ? 9.008 -15.848 0.901 1.00 75.00 118 ILE A CA 1
ATOM 898 C C . ILE A 1 118 ? 9.877 -17.003 1.430 1.00 75.00 118 ILE A C 1
ATOM 900 O O . ILE A 1 118 ? 10.206 -17.033 2.615 1.00 75.00 118 ILE A O 1
ATOM 904 N N . GLY A 1 119 ? 10.260 -17.951 0.567 1.00 75.81 119 GLY A N 1
ATOM 905 C CA . GLY A 1 119 ? 11.143 -19.070 0.904 1.00 75.81 119 GLY A CA 1
ATOM 906 C C . GLY A 1 119 ? 10.508 -20.141 1.797 1.00 75.81 119 GLY A C 1
ATOM 907 O O . GLY A 1 119 ? 11.230 -20.857 2.493 1.00 75.81 119 GLY A O 1
ATOM 908 N N . LEU A 1 120 ? 9.176 -20.245 1.820 1.00 77.38 120 LEU A N 1
ATOM 909 C CA . LEU A 1 120 ? 8.486 -21.326 2.521 1.00 77.38 120 LEU A CA 1
ATOM 910 C C . LEU A 1 120 ? 8.462 -22.601 1.670 1.00 77.38 120 LEU A C 1
ATOM 912 O O . LEU A 1 120 ? 8.232 -22.518 0.464 1.00 77.38 120 LEU A O 1
ATOM 916 N N . PRO A 1 121 ? 8.630 -23.780 2.297 1.00 75.31 121 PRO A N 1
ATOM 917 C CA . PRO A 1 121 ? 8.504 -25.046 1.596 1.00 75.31 121 PRO A CA 1
ATOM 918 C C . PRO A 1 121 ? 7.049 -25.255 1.172 1.00 75.31 121 PRO A C 1
ATOM 920 O O . PRO A 1 121 ? 6.135 -25.184 2.001 1.00 75.31 121 PRO A O 1
ATOM 923 N N . VAL A 1 122 ? 6.841 -25.536 -0.108 1.00 77.69 122 VAL A N 1
ATOM 924 C CA . VAL A 1 122 ? 5.572 -26.023 -0.652 1.00 77.69 122 VAL A CA 1
ATOM 925 C C . VAL A 1 122 ? 5.751 -27.480 -1.089 1.00 77.69 122 VAL A C 1
ATOM 927 O O . VAL A 1 122 ? 6.861 -28.000 -1.142 1.00 77.69 122 VAL A O 1
ATOM 930 N N . GLN A 1 123 ? 4.648 -28.211 -1.248 1.00 74.12 123 GLN A N 1
ATOM 931 C CA . GLN A 1 123 ? 4.716 -29.616 -1.664 1.00 74.12 123 GLN A CA 1
ATOM 932 C C . GLN A 1 123 ? 5.256 -29.687 -3.100 1.00 74.12 123 GLN A C 1
ATOM 934 O O . GLN A 1 123 ? 4.787 -28.925 -3.940 1.00 74.12 123 GLN A O 1
ATOM 939 N N . GLU A 1 124 ? 6.188 -30.605 -3.379 1.00 65.62 124 GLU A N 1
ATOM 940 C CA . GLU A 1 124 ? 6.874 -30.727 -4.684 1.00 65.62 124 GLU A CA 1
ATOM 941 C C . GLU A 1 124 ? 5.891 -30.779 -5.877 1.00 65.62 124 GLU A C 1
ATOM 943 O O . GLU A 1 124 ? 6.101 -30.099 -6.875 1.00 65.62 124 GLU A O 1
ATOM 948 N N . GLU A 1 125 ? 4.752 -31.475 -5.748 1.00 62.69 125 GLU A N 1
ATOM 949 C CA . GLU A 1 125 ? 3.707 -31.534 -6.795 1.00 62.69 125 GLU A CA 1
ATOM 950 C C . GLU A 1 125 ? 3.036 -30.174 -7.084 1.00 62.69 125 GLU A C 1
ATOM 952 O O . GLU A 1 125 ? 2.590 -29.919 -8.202 1.00 62.69 125 GLU A O 1
ATOM 957 N N . LEU A 1 126 ? 2.948 -29.285 -6.089 1.00 65.06 126 LEU A N 1
ATOM 958 C CA . LEU A 1 126 ? 2.397 -27.935 -6.258 1.00 65.06 126 LEU A CA 1
ATOM 959 C C . LEU A 1 126 ? 3.438 -26.967 -6.833 1.00 65.06 126 LEU A C 1
ATOM 961 O O . LEU A 1 126 ? 3.065 -26.018 -7.527 1.00 65.06 126 LEU A O 1
ATOM 965 N N . GLU A 1 127 ? 4.724 -27.202 -6.555 1.00 60.44 127 GLU A N 1
ATOM 966 C CA . GLU A 1 127 ? 5.838 -26.443 -7.130 1.00 60.44 127 GLU A CA 1
ATOM 967 C C . GLU A 1 127 ? 5.947 -26.677 -8.642 1.00 60.44 127 GLU A C 1
ATOM 969 O O . GLU A 1 127 ? 5.963 -25.703 -9.394 1.00 60.44 127 GLU A O 1
ATOM 974 N N . GLU A 1 128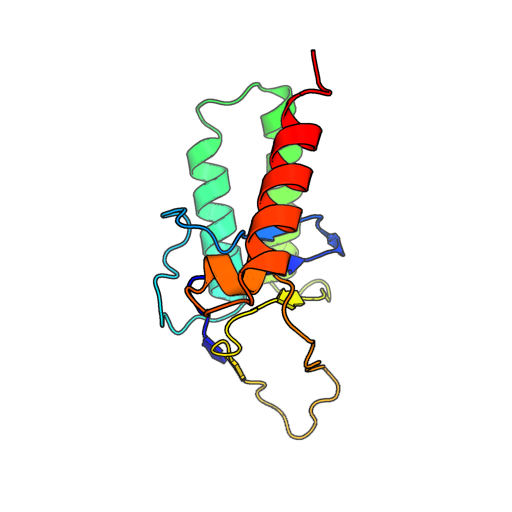 ? 5.940 -27.939 -9.093 1.00 62.62 128 GLU A N 1
ATOM 975 C CA . GLU A 1 128 ? 6.022 -28.291 -10.522 1.00 62.62 128 GLU A CA 1
ATOM 976 C C . GLU A 1 128 ? 4.848 -27.709 -11.321 1.00 62.62 128 GLU A C 1
ATOM 978 O O . GLU A 1 128 ? 5.060 -27.012 -12.312 1.00 62.62 128 GLU A O 1
ATOM 983 N N . ASN A 1 129 ? 3.617 -27.885 -10.830 1.00 62.25 129 ASN A N 1
ATOM 984 C CA . ASN A 1 129 ? 2.415 -27.397 -11.509 1.00 62.25 129 ASN A CA 1
ATOM 985 C C . ASN A 1 129 ? 2.351 -25.856 -11.581 1.00 62.25 129 ASN A C 1
ATOM 987 O O . ASN A 1 129 ? 1.834 -25.288 -12.540 1.00 62.25 129 ASN A O 1
ATOM 991 N N . THR A 1 130 ? 2.892 -25.157 -10.574 1.00 63.72 130 THR A N 1
ATOM 992 C CA . THR A 1 130 ? 2.966 -23.686 -10.599 1.00 63.72 130 THR A CA 1
ATOM 993 C C . THR A 1 130 ? 4.028 -23.212 -11.592 1.00 63.72 130 THR A C 1
ATOM 995 O O . THR A 1 130 ? 3.771 -22.277 -12.343 1.00 63.72 130 THR A O 1
ATOM 998 N N . LEU A 1 131 ? 5.198 -23.855 -11.643 1.00 63.59 131 LEU A N 1
ATOM 999 C CA . LEU A 1 131 ? 6.262 -23.510 -12.593 1.00 63.59 131 LEU A CA 1
ATOM 1000 C C . LEU A 1 131 ? 5.846 -23.761 -14.051 1.00 63.59 131 LEU A C 1
ATOM 1002 O O . LEU A 1 131 ? 6.138 -22.922 -14.900 1.00 63.59 131 LEU A O 1
ATOM 1006 N N . GLU A 1 132 ? 5.126 -24.853 -14.329 1.00 61.62 132 GLU A N 1
ATOM 1007 C CA . GLU A 1 132 ? 4.556 -25.129 -15.657 1.00 61.62 132 GLU A CA 1
ATOM 1008 C C . GLU A 1 132 ? 3.525 -24.069 -16.067 1.00 61.62 132 GLU A C 1
ATOM 1010 O O . GLU A 1 132 ? 3.632 -23.510 -17.154 1.00 61.62 132 GLU A O 1
ATOM 1015 N N . SER A 1 133 ? 2.595 -23.699 -15.177 1.00 60.47 133 SER A N 1
ATOM 1016 C CA . SER A 1 133 ? 1.572 -22.688 -15.497 1.00 60.47 133 SER A CA 1
ATOM 1017 C C . SER A 1 133 ? 2.135 -21.293 -15.797 1.00 60.47 133 SER A C 1
ATOM 1019 O O . SER A 1 133 ? 1.573 -20.565 -16.607 1.00 60.47 133 SER A O 1
ATOM 1021 N N . VAL A 1 134 ? 3.254 -20.914 -15.170 1.00 60.06 134 VAL A N 1
ATOM 1022 C CA . VAL A 1 134 ? 3.886 -19.600 -15.382 1.00 60.06 134 VAL A CA 1
ATOM 1023 C C . VAL A 1 134 ? 4.722 -19.594 -16.665 1.00 60.06 134 VAL A C 1
ATOM 1025 O O . VAL A 1 134 ? 4.800 -18.569 -17.333 1.00 60.06 134 VAL A O 1
ATOM 1028 N N . ALA A 1 135 ? 5.316 -20.733 -17.036 1.00 59.81 135 ALA A N 1
ATOM 1029 C CA . ALA A 1 135 ? 6.043 -20.875 -18.295 1.00 59.81 135 ALA A CA 1
ATOM 1030 C C . ALA A 1 135 ? 5.111 -20.855 -19.521 1.00 59.81 135 ALA A C 1
ATOM 1032 O O . ALA A 1 135 ? 5.512 -20.368 -20.573 1.00 59.81 135 ALA A O 1
ATOM 1033 N N . GLU A 1 136 ? 3.874 -21.345 -19.387 1.00 55.69 136 GLU A N 1
ATOM 1034 C CA . GLU A 1 136 ? 2.873 -21.306 -20.464 1.00 55.69 136 GLU A CA 1
ATOM 1035 C C . GLU A 1 136 ? 2.250 -19.910 -20.671 1.00 55.69 136 GLU A C 1
ATOM 1037 O O . GLU A 1 136 ? 1.840 -19.587 -21.786 1.00 55.69 136 GLU A O 1
ATOM 1042 N N . GLU A 1 137 ? 2.196 -19.057 -19.639 1.00 54.47 137 GLU A N 1
ATOM 1043 C CA . GLU A 1 137 ? 1.704 -17.673 -19.766 1.00 54.47 137 GLU A CA 1
ATOM 1044 C C . GLU A 1 137 ? 2.704 -16.742 -20.483 1.00 54.47 137 GLU A C 1
ATOM 1046 O O . GLU A 1 137 ? 2.273 -15.842 -21.201 1.00 54.47 137 GLU A O 1
ATOM 1051 N N . ASP A 1 138 ? 4.017 -16.983 -20.364 1.00 52.84 138 ASP A N 1
ATOM 1052 C CA . ASP A 1 138 ? 5.067 -16.205 -21.055 1.00 52.84 138 ASP A CA 1
ATOM 1053 C C . ASP A 1 138 ? 5.216 -16.564 -22.558 1.00 52.84 138 ASP A C 1
ATOM 1055 O O . ASP A 1 138 ? 5.877 -15.835 -23.298 1.00 52.84 138 ASP A O 1
ATOM 1059 N N . GLU A 1 139 ? 4.606 -17.657 -23.047 1.00 54.47 139 GLU A N 1
ATOM 1060 C CA . GLU A 1 139 ? 4.641 -18.061 -24.473 1.00 54.47 139 GLU A CA 1
ATOM 1061 C C . GLU A 1 139 ? 3.443 -17.554 -25.309 1.00 54.47 139 GLU A C 1
ATOM 1063 O O . GLU A 1 139 ? 3.388 -17.803 -26.515 1.00 54.47 139 GLU A O 1
ATOM 1068 N N . LEU A 1 140 ? 2.480 -16.839 -24.714 1.00 49.12 140 LEU A N 1
ATOM 1069 C CA . LEU A 1 140 ? 1.233 -16.418 -25.381 1.00 49.12 140 LEU A CA 1
ATOM 1070 C C . LEU A 1 140 ? 1.166 -14.931 -25.787 1.00 49.12 140 LEU A C 1
ATOM 1072 O O . LEU A 1 140 ? 0.075 -14.448 -26.094 1.00 49.12 140 LEU A O 1
ATOM 1076 N N . ASP A 1 141 ? 2.301 -14.225 -25.840 1.00 47.19 141 ASP A N 1
ATOM 1077 C CA . ASP A 1 141 ? 2.368 -12.798 -26.216 1.00 47.19 141 ASP A CA 1
ATOM 1078 C C . ASP A 1 141 ? 3.393 -12.502 -27.345 1.00 47.19 141 ASP A C 1
ATOM 1080 O O . ASP A 1 141 ? 4.164 -11.544 -27.266 1.00 47.19 141 ASP A O 1
ATOM 1084 N N . ASP A 1 142 ? 3.403 -13.326 -28.409 1.00 40.53 142 ASP A N 1
ATOM 1085 C CA . ASP A 1 142 ? 4.111 -13.074 -29.692 1.00 40.53 142 ASP A CA 1
ATOM 1086 C C . ASP A 1 142 ? 3.146 -13.131 -30.903 1.00 40.53 142 ASP A C 1
ATOM 1088 O O . ASP A 1 142 ? 2.372 -14.116 -31.023 1.00 40.53 142 ASP A O 1
#

Mean predicted aligned error: 11.56 Å

Radius of gyration: 18.08 Å; Cα contacts (8 Å, |Δi|>4): 142; chains: 1; bounding box: 29×48×50 Å

Sequence (142 aa):
MLIKSENATISIPELEFEILGSNTPCLGLTRG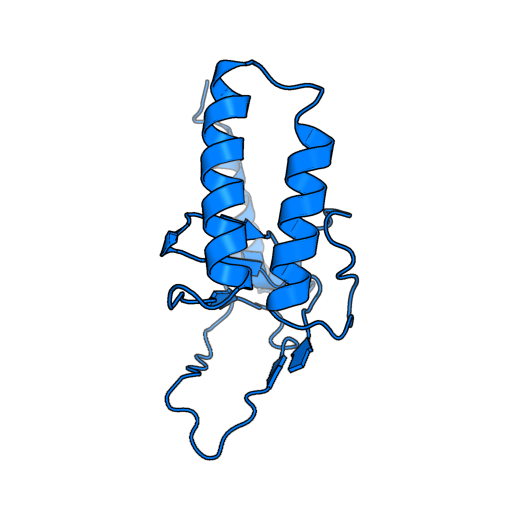DVSSVRDVLLTSITNLQMNQHERAPETAEAIESFLTELQKLTEGQQPFTLVMDDPSGNSYIETTGDGDAALTVEQYERSVRQALAIGLPVQEELEENTLESVAEEDELDD

Solvent-accessible surface area (backbone atoms only — not comparable to full-atom values): 8854 Å² total; per-residue (Å²): 81,32,35,48,36,61,66,28,27,41,34,26,77,94,70,75,40,74,46,75,26,63,95,56,96,62,61,101,64,52,75,71,38,80,40,45,74,56,52,57,51,54,43,50,48,52,52,55,58,69,60,47,85,84,54,58,71,77,59,46,57,57,48,52,55,50,47,53,52,52,48,39,47,64,71,62,76,48,92,81,61,79,46,74,50,42,82,83,68,73,48,46,78,51,77,96,61,101,63,66,86,89,60,84,88,82,89,78,85,70,49,71,69,54,34,51,75,70,71,45,91,71,59,70,76,59,51,54,56,50,53,52,57,55,57,59,62,73,70,72,83,127